Protein AF-A0A958PI49-F1 (afdb_monomer_lite)

Radius of gyration: 17.48 Å; chains: 1; bounding box: 36×24×40 Å

pLDDT: mean 85.06, std 11.99, range [51.81, 96.62]

Structure (mmCIF, N/CA/C/O backbone):
data_AF-A0A958PI49-F1
#
_entry.id   AF-A0A958PI49-F1
#
loop_
_atom_site.group_PDB
_atom_site.id
_atom_site.type_symbol
_atom_site.label_atom_id
_atom_site.label_alt_id
_atom_site.label_comp_id
_atom_site.label_asym_id
_atom_site.label_entity_id
_atom_site.label_seq_id
_atom_site.pdbx_PDB_ins_code
_atom_site.Cartn_x
_atom_site.Cartn_y
_atom_site.Cartn_z
_atom_site.occupancy
_atom_site.B_iso_or_equiv
_atom_site.auth_seq_id
_atom_site.auth_comp_id
_atom_site.auth_asym_id
_atom_site.auth_atom_id
_atom_site.pdbx_PDB_model_num
ATOM 1 N N . TRP A 1 1 ? 17.559 0.850 -15.327 1.00 61.72 1 TRP A N 1
ATOM 2 C CA . TRP A 1 1 ? 17.703 -0.612 -15.215 1.00 61.72 1 TRP A CA 1
ATOM 3 C C . TRP A 1 1 ? 17.420 -1.172 -16.596 1.00 61.72 1 TRP A C 1
ATOM 5 O O . TRP A 1 1 ? 16.308 -0.989 -17.071 1.00 61.72 1 TRP A O 1
ATOM 15 N N . HIS A 1 2 ? 18.447 -1.680 -17.276 1.00 66.12 2 HIS A N 1
ATOM 16 C CA . HIS A 1 2 ? 18.390 -2.120 -18.675 1.00 66.12 2 HIS A CA 1
ATOM 17 C C . HIS A 1 2 ? 18.601 -3.633 -18.723 1.00 66.12 2 HIS A C 1
ATOM 19 O O . HIS A 1 2 ? 19.660 -4.086 -19.131 1.00 66.12 2 HIS A O 1
ATOM 25 N N . VAL A 1 3 ? 17.627 -4.385 -18.214 1.00 84.12 3 VAL A N 1
ATOM 26 C CA . VAL A 1 3 ? 17.578 -5.841 -18.383 1.00 84.12 3 VAL A CA 1
ATOM 27 C C . VAL A 1 3 ? 16.507 -6.132 -19.421 1.00 84.12 3 VAL A C 1
ATOM 29 O O . VAL A 1 3 ? 15.413 -5.564 -19.346 1.00 84.12 3 VAL A O 1
ATOM 32 N N . ALA A 1 4 ? 16.849 -6.953 -20.405 1.00 84.00 4 ALA A N 1
ATOM 33 C CA . ALA A 1 4 ? 15.975 -7.380 -21.482 1.00 84.00 4 ALA A CA 1
ATOM 34 C C . ALA A 1 4 ? 15.619 -8.866 -21.341 1.00 84.00 4 ALA A C 1
ATOM 36 O O . ALA A 1 4 ? 16.243 -9.626 -20.597 1.00 84.00 4 ALA A O 1
ATOM 37 N N . GLU A 1 5 ? 14.579 -9.287 -22.058 1.00 85.19 5 GLU A N 1
ATOM 38 C CA . GLU A 1 5 ? 14.213 -10.698 -22.123 1.00 85.19 5 GLU A CA 1
ATOM 39 C C . GLU A 1 5 ? 15.371 -11.521 -22.706 1.00 85.19 5 GLU A C 1
ATOM 41 O O . GLU A 1 5 ? 15.885 -11.215 -23.780 1.00 85.19 5 GLU A O 1
ATOM 46 N N . GLY A 1 6 ? 15.772 -12.573 -21.988 1.00 90.56 6 GLY A N 1
ATOM 47 C CA . GLY A 1 6 ? 16.874 -13.456 -22.384 1.00 90.56 6 GLY A CA 1
ATOM 48 C C . GLY A 1 6 ? 18.211 -13.175 -21.696 1.00 90.56 6 GLY A C 1
ATOM 49 O O . GLY A 1 6 ? 19.125 -13.992 -21.824 1.00 90.56 6 GLY A O 1
ATOM 50 N N . ASP A 1 7 ? 18.326 -12.094 -20.922 1.00 91.38 7 ASP A N 1
ATOM 51 C CA . ASP A 1 7 ? 19.540 -11.813 -20.157 1.00 91.38 7 ASP A CA 1
ATOM 52 C C . ASP A 1 7 ? 19.752 -12.840 -19.033 1.00 91.38 7 ASP A C 1
ATOM 54 O O . ASP A 1 7 ? 18.827 -13.248 -18.323 1.00 91.38 7 ASP A O 1
ATOM 58 N N . ARG A 1 8 ? 21.009 -13.251 -18.843 1.00 91.38 8 ARG A N 1
ATOM 59 C CA . ARG A 1 8 ? 21.419 -14.124 -17.741 1.00 91.38 8 ARG A CA 1
ATOM 60 C C . ARG A 1 8 ? 21.901 -13.269 -16.575 1.00 91.38 8 ARG A C 1
ATOM 62 O O . ARG A 1 8 ? 22.864 -12.530 -16.727 1.00 91.38 8 ARG A O 1
ATOM 69 N N . LEU A 1 9 ? 21.269 -13.445 -15.417 1.00 88.25 9 LEU A N 1
ATOM 70 C CA . LEU A 1 9 ? 21.574 -12.697 -14.197 1.00 88.25 9 LEU A CA 1
ATOM 71 C C . LEU A 1 9 ? 22.349 -13.547 -13.188 1.00 88.25 9 LEU A C 1
ATOM 73 O O . LEU A 1 9 ? 22.148 -14.762 -13.082 1.00 88.25 9 LEU A O 1
ATOM 77 N N . GLU A 1 10 ? 23.200 -12.896 -12.406 1.00 92.12 10 GLU A N 1
ATOM 78 C CA . GLU A 1 10 ? 23.897 -13.497 -11.275 1.00 92.12 10 GLU A CA 1
ATOM 79 C C . GLU A 1 10 ? 23.107 -13.367 -9.963 1.00 92.12 10 GLU A C 1
ATOM 81 O O . GLU A 1 10 ? 22.190 -12.556 -9.797 1.00 92.12 10 GLU A O 1
ATOM 86 N N . ARG A 1 11 ? 23.460 -14.193 -8.970 1.00 83.94 11 ARG A N 1
ATOM 87 C CA . ARG A 1 11 ? 22.812 -14.149 -7.653 1.00 83.94 11 ARG A CA 1
ATOM 88 C C . ARG A 1 11 ? 23.078 -12.795 -6.988 1.00 83.94 11 ARG A C 1
ATOM 90 O O . ARG A 1 11 ? 24.217 -12.476 -6.671 1.00 83.94 11 ARG A O 1
ATOM 97 N N . GLY A 1 12 ? 22.005 -12.061 -6.690 1.00 85.38 12 GLY A N 1
ATOM 98 C CA . GLY A 1 12 ? 22.071 -10.741 -6.050 1.00 85.38 12 GLY A CA 1
ATOM 99 C C . GLY A 1 12 ? 22.130 -9.570 -7.035 1.00 85.38 12 GLY A C 1
ATOM 100 O O . GLY A 1 12 ? 22.156 -8.416 -6.604 1.00 85.38 12 GLY A O 1
ATOM 101 N N . GLU A 1 13 ? 22.110 -9.845 -8.339 1.00 86.88 13 GLU A N 1
ATOM 102 C CA . GLU A 1 13 ? 22.078 -8.816 -9.369 1.00 86.88 13 GLU A CA 1
ATOM 103 C C . GLU A 1 13 ? 20.731 -8.076 -9.379 1.00 86.88 13 GLU A C 1
ATOM 105 O O . GLU A 1 13 ? 19.652 -8.676 -9.371 1.00 86.88 13 GLU A O 1
ATOM 110 N N . ARG A 1 14 ? 20.780 -6.738 -9.368 1.00 79.38 14 ARG A N 1
ATOM 111 C CA . ARG A 1 14 ? 19.584 -5.885 -9.364 1.00 79.38 14 ARG A CA 1
ATOM 112 C C . ARG A 1 14 ? 19.104 -5.665 -10.795 1.00 79.38 14 ARG A C 1
ATOM 114 O O . ARG A 1 14 ? 19.618 -4.799 -11.496 1.00 79.38 14 ARG A O 1
ATOM 121 N N . TYR A 1 15 ? 18.076 -6.398 -11.199 1.00 81.69 15 TYR A N 1
ATOM 122 C CA . TYR A 1 15 ? 17.475 -6.288 -12.534 1.00 81.69 15 TYR A CA 1
ATOM 123 C C . TYR A 1 15 ? 16.218 -5.406 -12.578 1.00 81.69 15 TYR A C 1
ATOM 125 O O . TYR A 1 15 ? 15.677 -5.112 -13.641 1.00 81.69 15 TYR A O 1
ATOM 133 N N . GLY A 1 16 ? 15.769 -4.924 -11.422 1.00 70.81 16 GLY A N 1
ATOM 134 C CA . GLY A 1 16 ? 14.633 -4.029 -11.291 1.00 70.81 16 GLY A CA 1
ATOM 135 C C . GLY A 1 16 ? 14.505 -3.508 -9.867 1.00 70.81 16 GLY A C 1
ATOM 136 O O . GLY A 1 16 ? 15.208 -3.936 -8.954 1.00 70.81 16 GLY A O 1
ATOM 137 N N . ILE A 1 17 ? 13.585 -2.571 -9.685 1.00 69.69 17 ILE A N 1
ATOM 138 C CA . ILE A 1 17 ? 13.085 -2.171 -8.374 1.00 69.69 17 ILE A CA 1
ATOM 139 C C . ILE A 1 17 ? 11.590 -2.476 -8.370 1.00 69.69 17 ILE A C 1
ATOM 141 O O . ILE A 1 17 ? 10.925 -2.244 -9.384 1.00 69.69 17 ILE A O 1
ATOM 145 N N . ILE A 1 18 ? 11.050 -2.975 -7.256 1.00 63.22 18 ILE A N 1
ATOM 146 C CA . ILE A 1 18 ? 9.603 -2.913 -7.040 1.00 63.22 18 ILE A CA 1
ATOM 147 C C . ILE A 1 18 ? 9.275 -1.425 -6.967 1.00 63.22 18 ILE A C 1
ATOM 149 O O . ILE A 1 18 ? 9.558 -0.757 -5.974 1.00 63.22 18 ILE A O 1
ATOM 153 N N . LYS A 1 19 ? 8.764 -0.870 -8.064 1.00 55.50 19 LYS A N 1
ATOM 154 C CA . LYS A 1 19 ? 8.263 0.500 -8.065 1.00 55.50 19 LYS A CA 1
ATOM 155 C C . LYS A 1 19 ? 7.013 0.488 -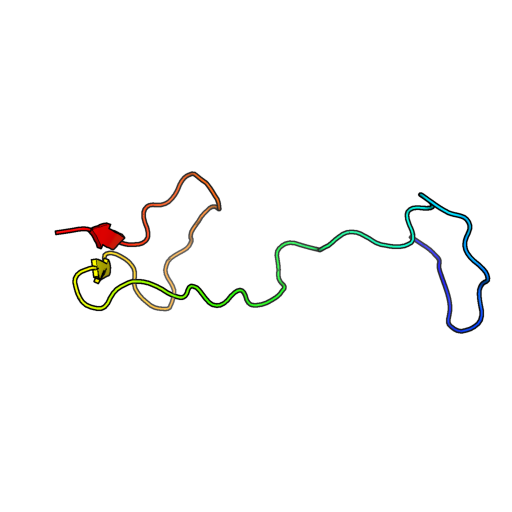7.188 1.00 55.50 19 LYS A C 1
ATOM 157 O O . LYS A 1 19 ? 6.082 -0.259 -7.493 1.00 55.50 19 LYS A O 1
ATOM 162 N N . LEU A 1 20 ? 6.995 1.276 -6.107 1.00 52.59 20 LEU A N 1
ATOM 163 C CA . LEU A 1 20 ? 5.746 1.574 -5.399 1.00 52.59 20 LEU A CA 1
ATOM 164 C C . LEU A 1 20 ? 4.731 2.034 -6.457 1.00 52.59 20 LEU A C 1
ATOM 166 O O . LEU A 1 20 ? 4.977 3.005 -7.170 1.00 52.59 20 LEU A O 1
ATOM 170 N N . GLY A 1 21 ? 3.673 1.245 -6.635 1.00 51.81 21 GLY A N 1
ATOM 171 C CA . GLY A 1 21 ? 2.832 1.259 -7.835 1.00 51.81 21 GLY A CA 1
ATOM 172 C C . GLY A 1 21 ? 2.352 -0.133 -8.260 1.00 51.81 21 GLY A C 1
ATOM 173 O O . GLY A 1 21 ? 1.372 -0.234 -8.994 1.00 51.81 21 GLY A O 1
ATOM 174 N N . SER A 1 22 ? 2.958 -1.220 -7.763 1.00 65.94 22 SER A N 1
ATOM 175 C CA . SER A 1 22 ? 2.248 -2.503 -7.731 1.00 65.94 22 SER A CA 1
ATOM 176 C C . SER A 1 22 ? 1.062 -2.352 -6.785 1.00 65.94 22 SER A C 1
ATOM 178 O O . SER A 1 22 ? 1.256 -2.021 -5.613 1.00 65.94 22 SER A O 1
ATOM 180 N N . ARG A 1 23 ? -0.155 -2.589 -7.278 1.00 73.81 23 ARG A N 1
ATOM 181 C CA . ARG A 1 23 ? -1.315 -2.769 -6.405 1.00 73.81 23 ARG A CA 1
ATOM 182 C C . ARG A 1 23 ? -0.939 -3.781 -5.318 1.00 73.81 23 ARG A C 1
ATOM 184 O O . ARG A 1 23 ? -0.474 -4.874 -5.632 1.00 73.81 23 ARG A O 1
ATOM 191 N N . MET A 1 24 ? -1.105 -3.386 -4.063 1.00 76.31 24 MET A N 1
ATOM 192 C CA . MET A 1 24 ? -0.882 -4.233 -2.900 1.00 76.31 24 MET A CA 1
ATOM 193 C C . MET A 1 24 ? -2.237 -4.491 -2.258 1.00 76.31 24 MET A C 1
ATOM 195 O O . MET A 1 24 ? -2.957 -3.544 -1.954 1.00 76.31 24 MET A O 1
ATOM 199 N N . ASP A 1 25 ? -2.581 -5.761 -2.074 1.00 85.38 25 ASP A N 1
ATOM 200 C CA . ASP A 1 25 ? -3.763 -6.144 -1.310 1.00 85.38 25 ASP A CA 1
ATOM 201 C C . ASP A 1 25 ? -3.348 -6.399 0.152 1.00 85.38 25 ASP A C 1
ATOM 203 O O . ASP A 1 25 ? -2.309 -7.010 0.422 1.00 85.38 25 ASP A O 1
ATOM 207 N N . HIS A 1 26 ? -4.148 -5.916 1.105 1.00 85.31 26 HIS A N 1
ATOM 208 C CA . HIS A 1 26 ? -3.954 -6.154 2.535 1.00 85.31 26 HIS A CA 1
ATOM 209 C C . HIS A 1 26 ? -4.986 -7.167 3.031 1.00 85.31 26 HIS A C 1
ATOM 211 O O . HIS A 1 26 ? -6.188 -6.942 2.908 1.00 85.31 26 HIS A O 1
ATOM 217 N N . PHE A 1 27 ? -4.521 -8.273 3.611 1.00 91.19 27 PHE A N 1
ATOM 218 C CA . PHE A 1 27 ? -5.384 -9.262 4.253 1.00 91.19 27 PHE A CA 1
ATOM 219 C C . PHE A 1 27 ? -5.438 -8.963 5.747 1.00 91.19 27 PHE A C 1
ATOM 221 O O . PHE A 1 27 ? -4.452 -9.150 6.458 1.00 91.19 27 PHE A O 1
ATOM 228 N N . LEU A 1 28 ? -6.579 -8.460 6.202 1.00 91.25 28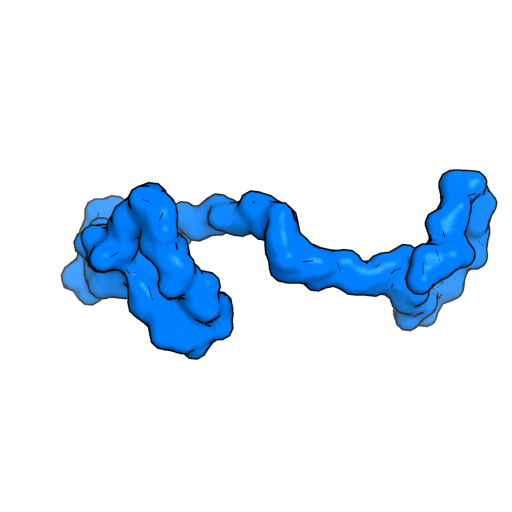 LEU A N 1
ATOM 229 C CA . LEU A 1 28 ? -6.792 -8.028 7.578 1.00 91.25 28 LEU A CA 1
ATOM 230 C C . LEU A 1 28 ? -7.811 -8.951 8.265 1.00 91.25 28 LEU A C 1
ATOM 232 O O . LEU A 1 28 ? -8.701 -9.482 7.594 1.00 91.25 28 LEU A O 1
ATOM 236 N N . PRO A 1 29 ? -7.707 -9.152 9.590 1.00 93.88 29 PRO A N 1
ATOM 237 C CA . PRO A 1 29 ? -8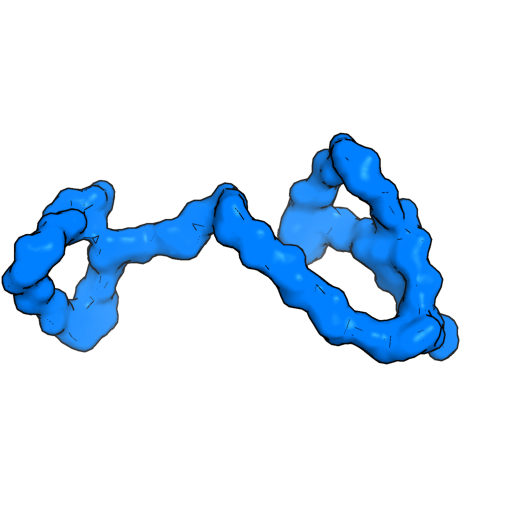.766 -9.776 10.375 1.00 93.88 29 PRO A CA 1
ATOM 238 C C . PRO A 1 29 ? -10.112 -9.052 10.215 1.00 93.88 29 PRO A C 1
ATOM 240 O O . PRO A 1 29 ? -10.161 -7.844 9.992 1.00 93.88 29 PRO A O 1
ATOM 243 N N . ALA A 1 30 ? -11.219 -9.782 10.372 1.00 93.00 30 ALA A N 1
ATOM 244 C CA . ALA A 1 30 ? -12.566 -9.237 10.164 1.00 93.00 30 ALA A CA 1
ATOM 245 C C . ALA A 1 30 ? -12.981 -8.161 11.190 1.00 93.00 30 ALA A C 1
ATOM 247 O O . ALA A 1 30 ? -13.937 -7.432 10.954 1.00 93.00 30 ALA A O 1
ATOM 248 N N . ASN A 1 31 ? -12.280 -8.068 12.321 1.00 95.62 31 ASN A N 1
ATOM 249 C CA . ASN A 1 31 ? -12.498 -7.087 13.387 1.00 95.62 31 ASN A CA 1
ATOM 250 C C . ASN A 1 31 ? -11.675 -5.798 13.215 1.00 95.62 31 ASN A C 1
ATOM 252 O O . ASN A 1 31 ? -11.563 -5.021 14.161 1.00 95.62 31 ASN A O 1
ATOM 256 N N . VAL A 1 32 ? -11.068 -5.573 12.046 1.00 96.62 32 VAL A N 1
ATOM 257 C CA . VAL A 1 32 ? -10.398 -4.302 11.748 1.00 96.62 32 VAL A CA 1
ATOM 258 C C . VAL A 1 32 ? -11.407 -3.284 11.219 1.00 96.62 32 VAL A C 1
ATOM 260 O O . VAL A 1 32 ? -12.102 -3.542 10.237 1.00 96.62 32 VAL A O 1
ATOM 263 N N . GLU A 1 33 ? -11.443 -2.103 11.831 1.00 96.19 33 GLU A N 1
ATOM 264 C CA . GLU A 1 33 ? -12.178 -0.945 11.322 1.00 96.19 33 GLU A CA 1
ATOM 265 C C . GLU A 1 33 ? -11.296 -0.169 10.331 1.00 96.19 33 GLU A C 1
ATOM 267 O O . GLU A 1 33 ? -10.229 0.316 10.699 1.00 96.19 33 GLU A O 1
ATOM 272 N N . ILE A 1 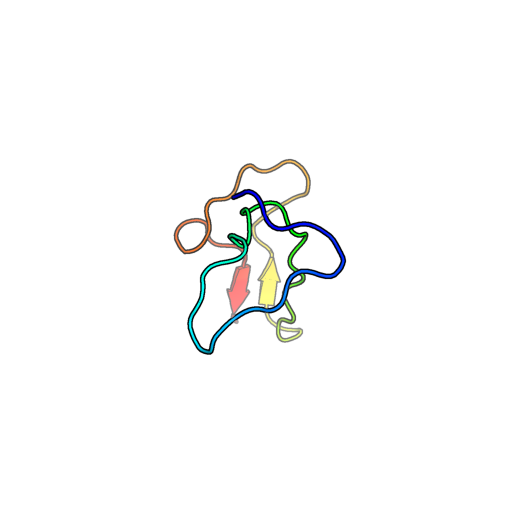34 ? -11.712 -0.068 9.063 1.00 95.50 34 ILE A N 1
ATOM 273 C CA . ILE A 1 34 ? -10.946 0.612 8.003 1.00 95.50 34 ILE A CA 1
ATOM 274 C C . ILE A 1 34 ? -11.148 2.128 8.086 1.00 95.50 34 ILE A C 1
ATOM 276 O O . ILE A 1 34 ? -12.281 2.606 8.017 1.00 95.50 34 ILE A O 1
ATOM 280 N N . THR A 1 35 ? -10.052 2.887 8.165 1.00 95.81 35 THR A N 1
ATOM 281 C CA . THR A 1 35 ? 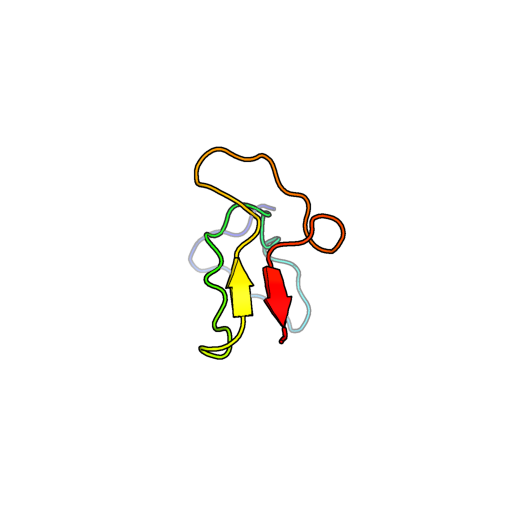-10.080 4.351 8.354 1.00 95.81 35 THR A CA 1
ATOM 282 C C . THR A 1 35 ? -9.836 5.154 7.071 1.00 95.81 35 THR A C 1
ATOM 284 O O . THR A 1 35 ? -10.041 6.367 7.060 1.00 95.81 35 THR A O 1
ATOM 287 N N . VAL A 1 36 ? -9.475 4.490 5.966 1.00 95.44 36 VAL A N 1
ATOM 288 C CA . VAL A 1 36 ? -9.205 5.107 4.650 1.00 95.44 36 VAL A CA 1
ATOM 289 C C . VAL A 1 36 ? -10.283 4.803 3.608 1.00 95.44 36 VAL A C 1
ATOM 291 O O . VAL A 1 36 ? -11.067 3.861 3.746 1.00 95.44 36 VAL A O 1
ATOM 294 N N . ARG A 1 37 ? -10.317 5.588 2.526 1.00 95.88 37 ARG A N 1
ATOM 295 C CA . ARG A 1 37 ? -11.272 5.451 1.416 1.00 95.88 37 ARG A CA 1
ATOM 296 C C . ARG A 1 37 ? -10.584 5.488 0.045 1.00 95.88 37 ARG A C 1
ATOM 298 O O . ARG A 1 37 ? -9.486 6.027 -0.094 1.00 95.88 37 ARG A O 1
ATOM 305 N N . PRO A 1 38 ? -11.222 4.943 -1.010 1.00 93.62 38 PRO A N 1
ATOM 306 C CA . PRO A 1 38 ? -10.715 5.083 -2.371 1.00 93.62 38 PRO A CA 1
ATOM 307 C C . PRO A 1 38 ? -10.513 6.554 -2.756 1.00 93.62 38 PRO A C 1
ATOM 309 O O . PRO A 1 38 ? -11.430 7.361 -2.626 1.00 93.62 38 PRO A O 1
ATOM 312 N N . GLY A 1 39 ? -9.323 6.878 -3.266 1.00 92.75 39 GLY A N 1
ATOM 313 C CA . GLY A 1 39 ? -8.929 8.242 -3.632 1.00 92.75 39 GLY A CA 1
ATOM 314 C C . GLY A 1 39 ? -8.071 8.952 -2.582 1.00 92.75 39 GLY A C 1
ATOM 315 O O . GLY A 1 39 ? -7.420 9.939 -2.925 1.00 92.75 39 GLY A O 1
ATOM 316 N N . ASP A 1 40 ? -7.999 8.433 -1.354 1.00 94.38 40 ASP A N 1
ATOM 317 C CA . ASP A 1 40 ? -7.097 8.970 -0.337 1.00 94.38 40 ASP A CA 1
ATOM 318 C C . ASP A 1 40 ? -5.634 8.723 -0.725 1.00 94.38 40 ASP A C 1
ATOM 320 O O . ASP A 1 40 ? -5.246 7.637 -1.169 1.00 94.38 40 ASP A O 1
ATOM 324 N N . HIS A 1 41 ? -4.799 9.745 -0.541 1.00 92.19 41 HIS A N 1
ATOM 325 C CA . HIS A 1 41 ? -3.366 9.624 -0.762 1.00 92.19 41 HIS A CA 1
ATOM 326 C C . HIS A 1 41 ? -2.694 9.081 0.504 1.00 92.19 41 HIS A C 1
ATOM 328 O O . HIS A 1 41 ? -2.661 9.756 1.533 1.00 92.19 41 HIS A O 1
ATOM 334 N N . VAL A 1 42 ? -2.146 7.868 0.424 1.00 90.38 42 VAL A N 1
ATOM 335 C CA . VAL A 1 42 ? -1.530 7.166 1.560 1.00 90.38 42 VAL A CA 1
ATOM 336 C C . VAL A 1 42 ? -0.034 6.951 1.348 1.00 90.38 42 VAL A C 1
ATOM 338 O O . VAL A 1 42 ? 0.433 6.742 0.230 1.00 90.38 42 VAL A O 1
ATOM 341 N N . THR A 1 43 ? 0.729 6.985 2.439 1.00 89.06 43 THR A N 1
ATOM 342 C CA . THR A 1 43 ? 2.168 6.702 2.451 1.00 89.06 43 THR A CA 1
ATOM 343 C C . THR A 1 43 ? 2.436 5.428 3.242 1.00 89.06 43 THR A C 1
ATOM 345 O O . THR A 1 43 ? 2.047 5.316 4.405 1.00 89.06 43 THR A O 1
ATOM 348 N N . ALA A 1 44 ? 3.122 4.466 2.622 1.00 86.19 44 ALA A N 1
ATOM 349 C CA . ALA A 1 44 ? 3.461 3.196 3.260 1.00 86.19 44 ALA A CA 1
ATOM 350 C C . ALA A 1 44 ? 4.277 3.406 4.549 1.00 86.19 44 ALA A C 1
ATOM 352 O O . ALA A 1 44 ? 5.234 4.177 4.566 1.00 86.19 44 ALA A O 1
ATOM 353 N N . GLY A 1 45 ? 3.893 2.707 5.620 1.00 87.62 45 GLY A N 1
ATOM 354 C CA . GLY A 1 45 ? 4.542 2.806 6.933 1.00 87.62 45 GLY A CA 1
ATOM 355 C C . GLY A 1 45 ? 4.257 4.101 7.703 1.00 87.62 45 GLY A C 1
ATOM 356 O O . GLY A 1 45 ? 4.834 4.295 8.767 1.00 87.62 45 GLY A O 1
ATOM 357 N N . VAL A 1 46 ? 3.395 4.980 7.181 1.00 94.19 46 VAL A N 1
ATOM 358 C CA . VAL A 1 46 ? 3.073 6.276 7.799 1.00 94.19 46 VAL A CA 1
ATOM 359 C C . VAL A 1 46 ? 1.567 6.457 7.941 1.00 94.19 46 VA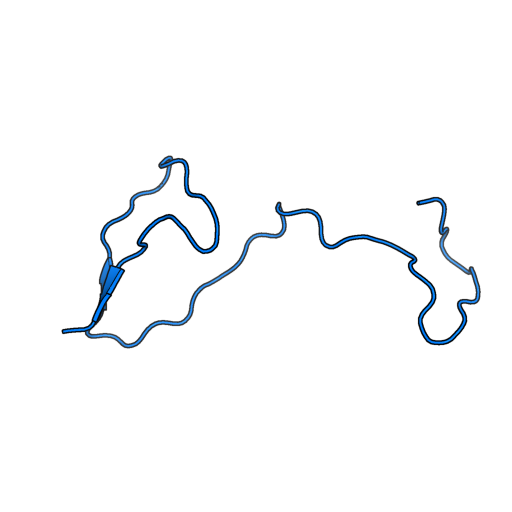L A C 1
ATOM 361 O O . VAL A 1 46 ? 1.088 6.790 9.020 1.00 94.19 46 VAL A O 1
ATOM 364 N N . SER A 1 47 ? 0.817 6.246 6.860 1.00 93.31 47 SER A N 1
ATOM 365 C CA . SER A 1 47 ? -0.638 6.360 6.882 1.00 93.31 47 SER A CA 1
ATOM 366 C C . SER A 1 47 ? -1.256 5.158 7.589 1.00 93.31 47 SER A C 1
ATOM 368 O O . SER A 1 47 ? -0.978 4.013 7.230 1.00 93.31 47 SER A O 1
ATOM 370 N N . GLU A 1 48 ? -2.117 5.424 8.567 1.00 94.25 48 GLU A N 1
ATOM 371 C CA . GLU A 1 48 ? -2.997 4.411 9.145 1.00 94.25 48 GLU A CA 1
ATOM 372 C C . GLU A 1 48 ? -4.012 3.950 8.088 1.00 94.25 48 GLU A C 1
ATOM 374 O O . GLU A 1 48 ? -4.538 4.769 7.338 1.00 94.25 48 GLU A O 1
ATOM 379 N N . LEU A 1 49 ? -4.261 2.639 8.013 1.00 94.62 49 LEU A N 1
ATOM 380 C CA . LEU A 1 49 ? -5.262 2.052 7.111 1.00 94.62 49 LEU A CA 1
ATOM 381 C C . LEU A 1 49 ? -6.491 1.521 7.860 1.00 94.62 49 LEU A C 1
ATOM 383 O O . LEU A 1 49 ? -7.558 1.359 7.268 1.00 94.62 49 LEU A O 1
ATOM 387 N N . GLY A 1 50 ? -6.339 1.226 9.149 1.00 94.81 50 GLY A N 1
ATOM 388 C CA . GLY A 1 50 ? -7.404 0.740 10.007 1.00 94.81 50 GLY A CA 1
ATOM 389 C C . GLY A 1 50 ? -6.913 0.403 11.410 1.00 94.81 50 GLY A C 1
ATOM 390 O O . GLY A 1 50 ? -5.707 0.295 11.647 1.00 94.81 50 GLY A O 1
ATOM 391 N N . VAL A 1 51 ? -7.861 0.213 12.324 1.00 95.25 51 VAL A N 1
ATOM 392 C CA . VAL A 1 51 ? -7.623 -0.062 13.745 1.00 95.25 51 VAL A CA 1
ATOM 393 C C . VAL A 1 51 ? -8.136 -1.456 14.088 1.00 95.25 51 VAL A C 1
ATOM 395 O O . VAL A 1 51 ? -9.268 -1.814 13.762 1.00 95.25 51 VAL A O 1
ATOM 398 N N . LEU A 1 52 ? -7.299 -2.261 14.744 1.00 92.94 52 LEU A N 1
ATOM 399 C CA . LEU A 1 52 ? -7.698 -3.565 15.270 1.00 92.94 52 LEU A CA 1
ATOM 400 C C . LEU A 1 52 ? -8.434 -3.370 16.602 1.00 92.94 52 LEU A C 1
ATOM 402 O O . LEU A 1 52 ? -7.876 -2.754 17.510 1.00 92.94 52 LEU A O 1
ATOM 406 N N . SER A 1 53 ? -9.656 -3.899 16.703 1.00 79.75 53 SER A N 1
ATOM 407 C CA . SER A 1 53 ? -10.476 -3.877 17.928 1.00 79.75 53 SER A CA 1
ATOM 408 C C . SER A 1 53 ? -10.424 -5.188 18.702 1.00 79.75 53 SER A C 1
ATOM 410 O O . SER A 1 53 ? -10.449 -6.255 18.045 1.00 79.75 53 SER A O 1
#

Foldseek 3Di:
DDDDPPDDDDVPDDPDDPPPPPDDDDDDPPQWAAPDDPPDDDDPPPDDGTDHD

Sequence (53 aa):
WHVAEGDRLERGERYGIIKLGSRMDHFLPANVEITVRPGDHVTAGVSELGVLS

Secondary structure (DSSP, 8-state):
----TT----TT-------BTB-------TTEEE---TT----TTTS--EEE-